Protein AF-A0A433PJP7-F1 (afdb_monomer)

pLDDT: mean 72.7, std 16.21, range [33.34, 94.25]

Sequence (172 aa):
MCCAKCTDLTVGHQTHHTNVHRMTAFRGCRSHGTKDFVFEICTSRQVHSDKWAQGDEKPLPFNKFMEKHYPDWTIPIIKDAQIAIKNEIRWVKVRQRLCDYYGLEDNTPQDWLTLVYGHCPICMNTFGTEQCGKDVKTPCGHSICYPCLAQLRGRPEVERKCPQCREKLPPA

Radius of gyration: 17.67 Å; Cα contacts (8 Å, |Δi|>4): 207; chains: 1; bounding box: 40×36×46 Å

Mean predicted aligned error: 10.46 Å

Solvent-accessible surface area (backbone atoms only — not comparable to full-atom values): 10511 Å² total; per-residue (Å²): 125,48,77,37,60,53,78,76,88,63,91,65,72,91,69,68,88,63,97,47,58,45,50,33,60,57,73,64,51,36,42,89,86,77,62,44,82,61,78,82,48,84,37,32,58,66,53,56,72,35,70,39,62,68,85,93,47,78,66,28,51,30,68,60,37,35,57,73,78,38,66,87,61,85,77,65,78,49,64,53,73,65,50,49,56,44,43,44,42,53,44,62,77,46,42,67,66,48,24,65,75,70,74,48,83,86,79,71,58,71,69,45,68,54,50,51,78,53,28,21,82,80,83,53,33,48,54,62,37,95,89,26,31,51,66,39,74,43,97,88,68,50,58,32,18,49,63,60,47,54,58,43,37,74,43,62,74,96,65,23,40,39,90,84,82,58,48,80,51,72,75,120

Secondary structure (DSSP, 8-state):
----EE----S-GGG---SSEESSTTTT-B-TTT-PBP---TTSHHHHHSEE-STTSPPEEHHHHHHHH-TT---PPPPHHHHHHHHHHHHHHHHHHHHHHHT------HHHHHHGGGB-TTT-PBTTSTTT--EEE-TTS-EEEHHHHHHHHTS-GGG-B-TTT-PBPPP-

Foldseek 3Di:
DQPFPAPDDDDPVVEDDGLDGNGSVPCQPQPPPPSDDDLDDQQEPVNQQDWDDDPPDDTDRPVVVCCVPPVSYDHHRDPNVLSVLSSLLNCLLCVVVVCVVVVHDRPRDPVSVCSNQQAALHNRDGECDPSAYHWDQFPVRDTHGPVVLLVQLPDDQCSQADSRPRHHGDHD

Structure (mmCIF, N/CA/C/O backbone):
data_AF-A0A433PJP7-F1
#
_entry.id   AF-A0A433PJP7-F1
#
loop_
_atom_site.group_PDB
_atom_site.id
_atom_site.type_symbol
_atom_site.label_atom_id
_atom_site.label_alt_id
_atom_site.label_comp_id
_atom_site.label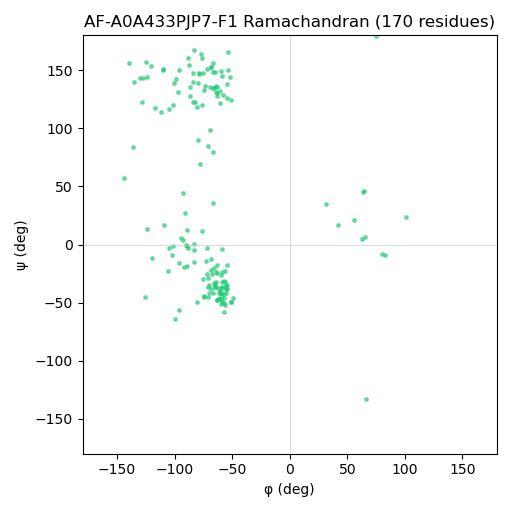_asym_id
_atom_site.label_entity_id
_atom_site.label_seq_id
_atom_site.pdbx_PDB_ins_code
_atom_site.Cartn_x
_atom_site.Cartn_y
_atom_site.Cartn_z
_atom_site.occupancy
_atom_site.B_iso_or_equiv
_atom_site.auth_seq_id
_atom_site.auth_comp_id
_atom_site.auth_asym_id
_atom_site.auth_atom_id
_atom_site.pdbx_PDB_model_num
ATOM 1 N N . MET A 1 1 ? 3.338 -1.240 -16.334 1.00 45.31 1 MET A N 1
ATOM 2 C CA . MET A 1 1 ? 3.072 -0.284 -15.231 1.00 45.31 1 MET A CA 1
ATOM 3 C C . MET A 1 1 ? 2.011 -0.824 -14.288 1.00 45.31 1 MET A C 1
ATOM 5 O O . MET A 1 1 ? 1.300 -1.728 -14.694 1.00 45.31 1 MET A O 1
ATOM 9 N N . CYS A 1 2 ? 1.934 -0.327 -13.046 1.00 40.72 2 CYS A N 1
ATOM 10 C CA . CYS A 1 2 ? 1.450 -1.098 -11.892 1.00 40.72 2 CYS A CA 1
ATOM 11 C C . CYS A 1 2 ? 0.025 -1.666 -11.955 1.00 40.72 2 CYS A C 1
ATOM 13 O O . CYS A 1 2 ? -0.313 -2.345 -11.001 1.00 40.72 2 CYS A O 1
ATOM 15 N N . CYS A 1 3 ? -0.796 -1.404 -12.989 1.00 33.34 3 CYS A N 1
ATOM 16 C CA . CYS A 1 3 ? -2.161 -1.915 -13.226 1.00 33.34 3 CYS A CA 1
ATOM 17 C C . CYS A 1 3 ? -3.068 -1.961 -11.969 1.00 33.34 3 CYS A C 1
ATOM 19 O O . CYS A 1 3 ? -4.047 -2.712 -11.931 1.00 33.34 3 CYS A O 1
ATOM 21 N N . ALA A 1 4 ? -2.697 -1.245 -10.905 1.00 40.97 4 ALA A N 1
ATOM 22 C CA . ALA A 1 4 ? -3.125 -1.511 -9.546 1.00 40.97 4 ALA A CA 1
ATOM 23 C C . ALA A 1 4 ? -4.431 -0.799 -9.302 1.00 40.97 4 ALA A C 1
ATOM 25 O O . ALA A 1 4 ? -4.520 0.405 -9.516 1.00 40.97 4 ALA A O 1
ATOM 26 N N . LYS A 1 5 ? -5.439 -1.523 -8.811 1.00 37.62 5 LYS A N 1
ATOM 27 C CA . LYS A 1 5 ? -6.657 -0.868 -8.325 1.00 37.62 5 LYS A CA 1
ATOM 28 C C . LYS A 1 5 ? -6.296 -0.111 -7.049 1.00 37.62 5 LYS A C 1
ATOM 30 O O . LYS A 1 5 ? -6.159 -0.702 -5.985 1.00 37.62 5 LYS A O 1
ATOM 35 N N . CYS A 1 6 ? -6.060 1.179 -7.155 1.00 45.09 6 CYS A N 1
ATOM 36 C CA . CYS A 1 6 ? -5.815 2.018 -6.001 1.00 45.09 6 CYS A CA 1
ATOM 37 C C . CYS A 1 6 ? -7.093 2.122 -5.131 1.00 45.09 6 CYS A C 1
ATOM 39 O O . CYS A 1 6 ? -8.209 2.020 -5.641 1.00 45.09 6 CYS A O 1
ATOM 41 N N . THR A 1 7 ? -6.943 2.258 -3.808 1.00 40.25 7 THR A N 1
ATOM 42 C CA . THR A 1 7 ? -8.066 2.489 -2.873 1.00 40.25 7 THR A CA 1
ATOM 43 C C . THR A 1 7 ? -8.320 3.968 -2.550 1.00 40.25 7 THR A C 1
ATOM 45 O O . THR A 1 7 ? -9.125 4.262 -1.669 1.00 40.25 7 THR A O 1
ATOM 48 N N . ASP A 1 8 ? -7.604 4.883 -3.201 1.00 40.09 8 ASP A N 1
ATOM 49 C CA . ASP A 1 8 ? -7.797 6.331 -3.119 1.00 40.09 8 ASP A CA 1
ATOM 50 C C . ASP A 1 8 ? -9.049 6.718 -3.913 1.00 40.09 8 ASP A C 1
ATOM 52 O O . ASP A 1 8 ? -9.282 6.229 -5.020 1.00 40.09 8 ASP A O 1
ATOM 56 N N . LEU A 1 9 ? -9.887 7.545 -3.301 1.00 45.81 9 LEU A N 1
ATOM 57 C CA . LEU A 1 9 ? -11.244 7.851 -3.756 1.00 45.81 9 LEU A CA 1
ATOM 58 C C . LEU A 1 9 ? -11.367 9.285 -4.295 1.00 45.81 9 L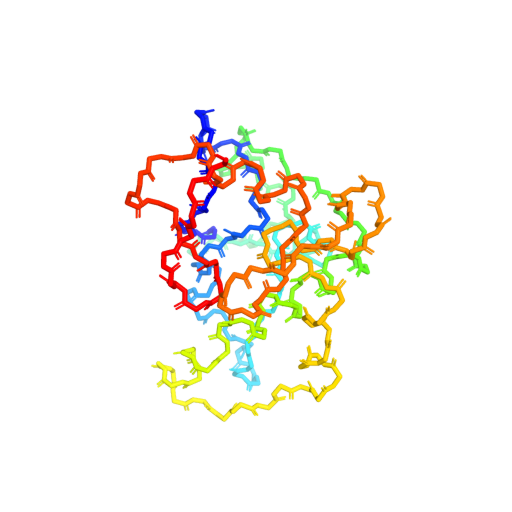EU A C 1
ATOM 60 O O . LEU A 1 9 ? -12.472 9.811 -4.400 1.00 45.81 9 LEU A O 1
ATOM 64 N N . THR A 1 10 ? -10.248 9.934 -4.615 1.00 39.75 10 THR A N 1
ATOM 65 C CA . THR A 1 10 ? -10.219 11.296 -5.166 1.00 39.75 10 THR A CA 1
ATOM 66 C C . THR A 1 10 ? -10.426 11.332 -6.691 1.00 39.75 10 THR A C 1
ATOM 68 O O . THR A 1 10 ? -10.047 10.415 -7.426 1.00 39.75 10 THR A O 1
ATOM 71 N N . VAL A 1 11 ? -11.066 12.406 -7.180 1.00 37.06 11 VAL A N 1
ATOM 72 C CA . VAL A 1 11 ? -11.246 12.708 -8.616 1.00 37.06 11 VAL A CA 1
ATOM 73 C C . VAL A 1 11 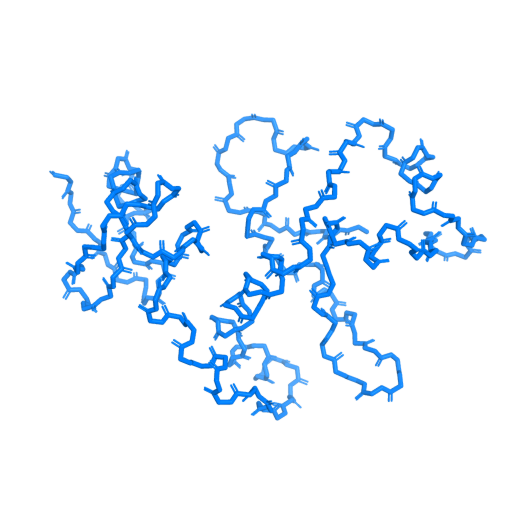? -9.883 13.078 -9.219 1.00 37.06 11 VAL A C 1
ATOM 75 O O . VAL A 1 11 ? -9.142 13.840 -8.611 1.00 37.06 11 VAL A O 1
ATOM 78 N N . GLY A 1 12 ? -9.542 12.548 -10.403 1.00 42.41 12 GLY A N 1
ATOM 79 C CA . GLY A 1 12 ? -8.192 12.678 -10.990 1.00 42.41 12 GLY A CA 1
ATOM 80 C C . GLY A 1 12 ? -7.314 11.429 -10.829 1.00 42.41 12 GLY A C 1
ATOM 81 O O . GLY A 1 12 ? -6.095 11.494 -10.885 1.00 42.41 12 GLY A O 1
ATOM 82 N N . HIS A 1 13 ? -7.927 10.258 -10.660 1.00 44.06 13 HIS A N 1
ATOM 83 C CA . HIS A 1 13 ? -7.267 8.987 -10.339 1.00 44.06 13 HIS A CA 1
ATOM 84 C C . HIS A 1 13 ? -6.130 8.550 -11.296 1.00 44.06 13 HIS A C 1
ATOM 86 O O . HIS A 1 13 ? -5.309 7.715 -10.921 1.00 44.06 13 HIS A O 1
ATOM 92 N N . GLN A 1 14 ? -6.062 9.130 -12.499 1.00 42.66 14 GLN A N 1
ATOM 93 C CA . GLN A 1 14 ? -5.030 8.899 -13.516 1.00 42.66 14 GLN A CA 1
ATOM 94 C C . GLN A 1 14 ? -3.664 9.531 -13.162 1.00 42.66 14 GLN A C 1
ATOM 96 O O . GLN A 1 14 ? -2.677 9.215 -13.820 1.00 42.66 14 GLN A O 1
ATOM 101 N N . THR A 1 15 ? -3.605 10.441 -12.176 1.00 44.97 15 THR A N 1
ATOM 102 C CA . THR A 1 15 ? -2.446 11.324 -11.925 1.00 44.97 15 THR A CA 1
ATOM 103 C C . THR A 1 15 ? -1.865 11.239 -10.504 1.00 44.97 15 THR A C 1
ATOM 105 O O . THR A 1 15 ? -1.060 12.091 -10.133 1.00 44.97 15 THR A O 1
ATOM 108 N N . HIS A 1 16 ? -2.229 10.238 -9.685 1.00 41.16 16 HIS A N 1
ATOM 109 C CA . HIS A 1 16 ? -1.831 10.205 -8.266 1.00 41.16 16 HIS A CA 1
ATOM 110 C C . HIS A 1 16 ? -1.007 8.977 -7.835 1.00 41.16 16 HIS A C 1
ATOM 112 O O . HIS A 1 16 ? -1.116 7.873 -8.375 1.00 41.16 16 HIS A O 1
ATOM 118 N N . HIS A 1 17 ? -0.208 9.199 -6.786 1.00 45.28 17 HIS A N 1
ATOM 119 C CA . HIS A 1 17 ? 0.537 8.191 -6.028 1.00 45.28 17 HIS A CA 1
ATOM 120 C C . HIS A 1 17 ? -0.362 7.547 -4.999 1.00 45.28 17 HIS A C 1
ATOM 122 O O . HIS A 1 17 ? -0.878 8.238 -4.124 1.00 45.28 17 HIS A O 1
ATOM 128 N N . THR A 1 18 ? -0.511 6.227 -5.041 1.00 42.59 18 THR A N 1
ATOM 129 C CA . THR A 1 18 ? -1.297 5.546 -4.020 1.00 42.59 18 THR A CA 1
ATOM 130 C C . THR A 1 18 ? -0.430 4.974 -2.915 1.00 42.59 18 THR A C 1
ATOM 132 O O . THR A 1 18 ? 0.525 4.229 -3.131 1.00 42.59 18 THR A O 1
ATOM 135 N N . ASN A 1 19 ? -0.834 5.262 -1.680 1.00 40.81 19 ASN A N 1
ATOM 136 C CA . ASN A 1 19 ? -0.300 4.582 -0.511 1.00 40.81 19 ASN A CA 1
ATOM 137 C C . ASN A 1 19 ? -0.687 3.092 -0.504 1.00 40.81 19 ASN A C 1
ATOM 139 O O . ASN A 1 19 ? -0.029 2.298 0.160 1.00 40.81 19 ASN A O 1
ATOM 143 N N . VAL A 1 20 ? -1.720 2.678 -1.238 1.00 39.94 20 VAL A N 1
ATOM 144 C CA . VAL A 1 20 ? -2.165 1.285 -1.329 1.00 39.94 20 VAL A CA 1
ATOM 145 C C . VAL A 1 20 ? -2.464 0.970 -2.790 1.00 39.94 20 VAL A C 1
ATOM 147 O O . VAL A 1 20 ? -3.603 1.009 -3.258 1.00 39.94 20 VAL A O 1
ATOM 150 N N . HIS A 1 21 ? -1.421 0.613 -3.535 1.00 45.25 21 HIS A N 1
ATOM 151 C CA . HIS A 1 21 ? -1.615 -0.101 -4.787 1.00 45.25 21 HIS A CA 1
ATOM 152 C C . HIS A 1 21 ? -2.325 -1.421 -4.432 1.00 45.25 21 HIS A C 1
ATOM 154 O O . HIS A 1 21 ? -1.747 -2.216 -3.686 1.00 45.25 21 HIS A O 1
ATOM 160 N N . ARG A 1 22 ? -3.524 -1.739 -4.971 1.00 38.25 22 ARG A N 1
ATOM 161 C CA . ARG A 1 22 ? -3.863 -3.167 -5.158 1.00 38.25 22 ARG A CA 1
ATOM 162 C C . ARG A 1 22 ? -2.904 -3.680 -6.200 1.00 38.25 22 ARG A C 1
ATOM 164 O O . ARG A 1 22 ? -3.250 -3.708 -7.365 1.00 38.25 22 ARG A O 1
ATOM 171 N N . MET A 1 23 ? -1.692 -3.962 -5.772 1.00 46.00 23 MET A N 1
ATOM 172 C CA . MET A 1 23 ? -0.866 -5.078 -6.156 1.00 46.00 23 MET A CA 1
ATOM 173 C C . MET A 1 23 ? -0.998 -5.643 -7.573 1.00 46.00 23 MET A C 1
ATOM 175 O O . MET A 1 23 ? -0.788 -6.824 -7.769 1.00 46.00 23 MET A O 1
ATOM 179 N N . THR A 1 24 ? -1.259 -4.854 -8.601 1.00 35.44 24 THR A N 1
ATOM 180 C CA . THR A 1 24 ? -1.003 -5.294 -9.971 1.00 35.44 24 THR A CA 1
ATOM 181 C C . THR A 1 24 ? 0.433 -4.926 -10.367 1.00 35.44 24 THR A C 1
ATOM 183 O O . THR A 1 24 ? 0.901 -5.339 -11.418 1.00 35.44 24 THR A O 1
ATOM 186 N N . ALA A 1 25 ? 1.185 -4.275 -9.457 1.00 40.62 25 ALA A N 1
ATOM 187 C CA . ALA A 1 25 ? 2.624 -4.492 -9.306 1.00 40.62 25 ALA A CA 1
ATOM 188 C C . ALA A 1 25 ? 2.916 -5.981 -9.014 1.00 40.62 25 ALA A C 1
ATOM 190 O O . ALA A 1 25 ? 3.875 -6.540 -9.527 1.00 40.62 25 ALA A O 1
ATOM 191 N N . PHE A 1 26 ? 1.996 -6.673 -8.332 1.00 41.06 26 PHE A N 1
ATOM 192 C CA . PHE A 1 26 ? 1.960 -8.128 -8.194 1.00 41.06 26 PHE A CA 1
ATOM 193 C C . PHE A 1 26 ? 1.083 -8.773 -9.273 1.00 41.06 26 PHE A C 1
ATOM 195 O O . PHE A 1 26 ? 0.412 -9.777 -9.027 1.00 41.06 26 PHE A O 1
ATOM 202 N N . ARG A 1 27 ? 1.212 -8.330 -10.530 1.00 35.09 27 ARG A N 1
ATOM 203 C CA . ARG A 1 27 ? 1.098 -9.276 -11.656 1.00 35.09 27 ARG A CA 1
ATOM 204 C C . ARG A 1 27 ? 2.275 -10.279 -11.654 1.00 35.09 27 ARG A C 1
ATOM 206 O O . ARG A 1 27 ? 2.769 -10.665 -12.702 1.00 35.09 27 ARG A O 1
ATOM 213 N N . GLY A 1 28 ? 2.724 -10.682 -10.462 1.00 42.47 28 GLY A N 1
ATOM 214 C CA . GLY A 1 28 ? 3.745 -11.684 -10.238 1.00 42.47 28 GLY A CA 1
ATOM 215 C C . GLY A 1 28 ? 5.116 -11.309 -10.775 1.00 42.47 28 GLY A C 1
ATOM 216 O O . GLY A 1 28 ? 5.735 -12.176 -11.388 1.00 42.47 28 GLY A O 1
ATOM 217 N N . CYS A 1 29 ? 5.613 -10.080 -10.558 1.00 49.31 29 CYS A N 1
ATOM 218 C CA . CYS A 1 29 ? 7.049 -9.867 -10.738 1.00 49.31 29 CYS A CA 1
ATOM 219 C C . CYS A 1 29 ? 7.761 -10.580 -9.591 1.00 49.31 29 CYS A C 1
ATOM 221 O O . CYS A 1 29 ? 7.974 -10.047 -8.503 1.00 49.31 29 CYS A O 1
ATOM 223 N N . ARG A 1 30 ? 7.979 -11.867 -9.825 1.00 56.72 30 ARG A N 1
ATOM 224 C CA . ARG A 1 30 ? 8.889 -12.682 -9.065 1.00 56.72 30 ARG A CA 1
ATOM 225 C C . ARG A 1 30 ? 10.276 -12.383 -9.595 1.00 56.72 30 ARG A C 1
ATOM 227 O O . ARG A 1 30 ? 10.444 -12.282 -10.814 1.00 56.72 30 ARG A O 1
ATOM 234 N N . SER A 1 31 ? 11.256 -12.276 -8.709 1.00 58.25 31 SER A N 1
ATOM 235 C CA . SER A 1 31 ? 12.648 -12.334 -9.150 1.00 58.25 31 SER A CA 1
ATOM 236 C C . SER A 1 31 ? 12.809 -13.581 -10.022 1.00 58.25 31 SER A C 1
ATOM 238 O O . SER A 1 31 ? 12.443 -14.681 -9.605 1.00 58.25 31 SER A O 1
ATOM 240 N N . HIS A 1 32 ? 13.290 -13.418 -11.257 1.00 57.75 32 HIS A N 1
ATOM 241 C CA . HIS A 1 32 ? 13.372 -14.529 -12.210 1.00 57.75 32 HIS A CA 1
ATOM 242 C C . HIS A 1 32 ? 14.242 -15.674 -11.665 1.00 57.75 32 HIS A C 1
ATOM 244 O O . HIS A 1 32 ? 13.959 -16.841 -11.924 1.00 57.75 32 HIS A O 1
ATOM 250 N N . GLY A 1 33 ? 15.262 -15.331 -10.868 1.00 65.94 33 GLY A N 1
ATOM 251 C CA . GLY A 1 33 ? 16.160 -16.291 -10.234 1.00 65.94 33 GLY A CA 1
ATOM 252 C C . GLY A 1 33 ? 15.584 -16.935 -8.973 1.00 65.94 33 GLY A C 1
ATOM 253 O O . GLY A 1 33 ? 15.622 -18.155 -8.851 1.00 65.94 33 GLY A O 1
ATOM 254 N N . THR A 1 34 ? 15.047 -16.142 -8.040 1.00 66.81 34 THR A N 1
ATOM 255 C CA . THR A 1 34 ? 14.675 -16.654 -6.704 1.00 66.81 34 THR A CA 1
ATOM 256 C C . THR A 1 34 ? 13.204 -17.028 -6.572 1.00 66.81 34 THR A C 1
ATOM 258 O O . THR A 1 34 ? 12.828 -17.750 -5.658 1.00 66.81 34 THR A O 1
ATOM 261 N N . LYS A 1 35 ? 12.361 -16.580 -7.506 1.00 66.69 35 LYS A N 1
ATOM 262 C CA . LYS A 1 35 ? 10.895 -16.666 -7.451 1.00 66.69 35 LYS A CA 1
ATOM 263 C C . LYS A 1 35 ? 10.248 -15.888 -6.293 1.00 66.69 35 LYS A C 1
ATOM 265 O O . LYS A 1 35 ? 9.023 -15.931 -6.171 1.00 66.69 35 LYS A O 1
ATOM 270 N N . ASP A 1 36 ? 11.030 -15.137 -5.521 1.00 64.88 36 ASP A N 1
ATOM 271 C CA . ASP A 1 36 ? 10.530 -14.308 -4.426 1.00 64.88 36 ASP A CA 1
ATOM 272 C C . ASP A 1 36 ? 9.709 -13.137 -4.948 1.00 64.88 36 ASP A C 1
ATOM 274 O O . ASP A 1 36 ? 9.935 -12.637 -6.056 1.00 64.88 36 ASP A O 1
ATOM 278 N N . PHE A 1 37 ? 8.781 -12.661 -4.123 1.00 63.94 37 PHE A N 1
ATOM 279 C CA . PHE A 1 37 ? 8.072 -11.425 -4.412 1.00 63.94 37 PHE A CA 1
ATOM 280 C C . PHE A 1 37 ? 9.020 -10.228 -4.412 1.00 63.94 37 PHE A C 1
ATOM 282 O O . PHE A 1 37 ? 9.779 -10.009 -3.472 1.00 63.94 37 PHE A O 1
ATOM 289 N N . VAL A 1 38 ? 8.916 -9.413 -5.459 1.00 64.69 38 VAL A N 1
ATOM 290 C CA . VAL A 1 38 ? 9.592 -8.120 -5.523 1.00 64.69 38 VAL A CA 1
ATOM 291 C C . VAL A 1 38 ? 8.731 -7.074 -4.811 1.00 64.69 38 VAL A C 1
ATOM 293 O O . VAL A 1 38 ? 7.572 -6.856 -5.166 1.00 64.69 38 VAL A O 1
ATOM 296 N N . PHE A 1 39 ? 9.308 -6.417 -3.802 1.00 63.16 39 PHE A N 1
ATOM 297 C CA . PHE A 1 39 ? 8.652 -5.376 -2.994 1.00 63.16 39 PHE A CA 1
ATOM 298 C C . PHE A 1 39 ? 8.889 -3.953 -3.513 1.00 63.16 39 PHE A C 1
ATOM 300 O O . PHE A 1 39 ? 8.488 -2.974 -2.884 1.00 63.16 39 PHE A O 1
ATOM 307 N N . GLU A 1 40 ? 9.568 -3.820 -4.645 1.00 64.75 40 GLU A N 1
ATOM 308 C CA . GLU A 1 40 ? 9.882 -2.535 -5.250 1.00 64.75 40 GLU A CA 1
ATOM 309 C C . GLU A 1 40 ? 8.611 -1.813 -5.715 1.00 64.75 40 GLU A C 1
ATOM 311 O O . GLU A 1 40 ? 7.713 -2.389 -6.331 1.00 64.75 40 GLU A O 1
ATOM 316 N N . ILE A 1 41 ? 8.528 -0.519 -5.408 1.00 65.81 41 ILE A N 1
ATOM 317 C CA . ILE A 1 41 ? 7.407 0.345 -5.784 1.00 65.81 41 ILE A CA 1
ATOM 318 C C . ILE A 1 41 ? 7.934 1.554 -6.541 1.00 65.81 41 ILE A C 1
ATOM 320 O O . ILE A 1 41 ? 9.081 1.948 -6.356 1.00 65.81 41 ILE A O 1
ATOM 324 N N . CYS A 1 42 ? 7.082 2.180 -7.351 1.00 65.62 42 CYS A N 1
ATOM 325 C CA . CYS A 1 42 ? 7.491 3.257 -8.250 1.00 65.62 42 CYS A CA 1
ATOM 326 C C . CYS A 1 42 ? 8.179 4.443 -7.564 1.00 65.62 42 CYS A C 1
ATOM 328 O O . CYS A 1 42 ? 8.923 5.135 -8.233 1.00 65.62 42 CYS A O 1
ATOM 330 N N . THR A 1 43 ? 7.972 4.665 -6.264 1.00 67.88 43 THR A N 1
ATOM 331 C CA . THR A 1 43 ? 8.600 5.762 -5.513 1.00 67.88 43 THR A CA 1
ATOM 332 C C . THR A 1 43 ? 9.963 5.411 -4.903 1.00 67.88 43 THR A C 1
ATOM 334 O O . THR A 1 43 ? 10.541 6.263 -4.224 1.00 67.88 43 THR A O 1
ATOM 337 N N . SER A 1 44 ? 10.453 4.168 -5.035 1.00 70.06 44 SER A N 1
ATOM 338 C CA . SER A 1 44 ? 11.735 3.749 -4.447 1.00 70.06 44 SER A CA 1
ATOM 339 C C . SER A 1 44 ? 12.919 4.226 -5.273 1.00 70.06 44 SER A C 1
ATOM 341 O O . SER A 1 44 ? 12.856 4.298 -6.503 1.00 70.06 44 SER A O 1
ATOM 343 N N . ARG A 1 45 ? 14.040 4.520 -4.603 1.00 75.88 45 ARG A N 1
ATOM 344 C CA . ARG A 1 45 ? 15.265 4.907 -5.307 1.00 75.88 45 ARG A CA 1
ATOM 345 C C . ARG A 1 45 ? 15.737 3.807 -6.252 1.00 75.88 45 ARG A C 1
ATOM 347 O O . ARG A 1 45 ? 16.186 4.125 -7.349 1.00 75.88 45 ARG A O 1
ATOM 354 N N . GLN A 1 46 ? 15.595 2.545 -5.847 1.00 75.25 46 GLN A N 1
ATOM 355 C CA . GLN A 1 46 ? 15.966 1.388 -6.661 1.00 75.25 46 GLN A CA 1
ATOM 356 C C . GLN A 1 46 ? 15.249 1.416 -8.018 1.00 75.25 46 GLN A C 1
ATOM 358 O O . GLN A 1 46 ? 15.908 1.449 -9.052 1.00 75.25 46 GLN A O 1
ATOM 363 N N . VAL A 1 47 ? 13.920 1.574 -8.022 1.00 74.81 47 VAL A N 1
ATOM 364 C CA . VAL A 1 47 ? 13.121 1.649 -9.259 1.00 74.81 47 VAL A CA 1
ATOM 365 C C . VAL A 1 47 ? 13.550 2.808 -10.155 1.00 74.81 47 VAL A C 1
ATOM 367 O O . VAL A 1 47 ? 13.659 2.639 -11.369 1.00 74.81 47 VAL A O 1
ATOM 370 N N . HIS A 1 48 ? 13.833 3.969 -9.562 1.00 77.75 48 HIS A N 1
ATOM 371 C CA . HIS A 1 48 ? 14.321 5.139 -10.295 1.00 77.75 48 HIS A CA 1
ATOM 372 C C . HIS A 1 48 ? 15.744 4.967 -10.852 1.00 77.75 48 HIS A C 1
ATOM 374 O O . HIS A 1 48 ? 16.119 5.679 -11.785 1.00 77.75 48 HIS A O 1
ATOM 380 N N . SER A 1 49 ? 16.530 4.055 -10.280 1.00 83.25 49 SER A N 1
ATOM 381 C CA . SER A 1 49 ? 17.904 3.753 -10.696 1.00 83.25 49 SER A CA 1
ATOM 382 C C . SER A 1 49 ? 17.957 2.661 -11.770 1.00 83.25 49 SER A C 1
ATOM 384 O O . SER A 1 49 ? 18.955 2.549 -12.484 1.00 83.25 49 SER A O 1
ATOM 386 N N . ASP A 1 50 ? 16.881 1.886 -11.908 1.00 81.94 50 ASP A N 1
ATOM 387 C CA . ASP A 1 50 ? 16.785 0.774 -12.843 1.00 81.94 50 ASP A CA 1
ATOM 388 C C . ASP A 1 50 ? 16.411 1.184 -14.273 1.00 81.94 50 ASP A C 1
ATOM 390 O O . ASP A 1 50 ? 16.004 2.314 -14.581 1.00 81.94 50 ASP A O 1
ATOM 394 N N . LYS A 1 51 ? 16.577 0.216 -15.182 1.00 83.06 51 LYS A N 1
ATOM 395 C CA . LYS A 1 51 ? 16.190 0.332 -16.588 1.00 83.06 51 LYS A CA 1
ATOM 396 C C . LYS A 1 51 ? 14.869 -0.382 -16.849 1.00 83.06 51 LYS A C 1
ATOM 398 O O . LYS A 1 51 ? 14.655 -1.498 -16.392 1.00 83.06 51 LYS A O 1
ATOM 403 N N . TRP A 1 52 ? 14.022 0.249 -17.651 1.00 78.62 52 TRP A N 1
ATOM 404 C CA . TRP A 1 52 ? 12.647 -0.163 -17.908 1.00 78.62 52 TRP A CA 1
ATOM 405 C C . TRP A 1 52 ? 12.374 -0.276 -19.405 1.00 78.62 52 TRP A C 1
ATOM 407 O O . TRP A 1 52 ? 12.873 0.523 -20.195 1.00 78.62 52 TRP A O 1
ATOM 417 N N . ALA A 1 53 ? 11.565 -1.260 -19.788 1.00 77.38 53 ALA A N 1
ATOM 418 C CA . ALA A 1 53 ? 11.127 -1.488 -21.161 1.00 77.38 53 ALA A CA 1
ATOM 419 C C . ALA A 1 53 ? 9.645 -1.882 -21.195 1.00 77.38 53 ALA A C 1
ATOM 421 O O . ALA A 1 53 ? 9.105 -2.404 -20.214 1.00 77.38 53 ALA A O 1
ATOM 422 N N . GLN A 1 54 ? 8.992 -1.656 -22.335 1.00 71.31 54 GLN A N 1
ATOM 423 C CA . GLN A 1 54 ? 7.653 -2.162 -22.621 1.00 71.31 54 GLN A CA 1
ATOM 424 C C . GLN A 1 54 ? 7.722 -3.122 -23.815 1.00 71.31 54 GLN A C 1
ATOM 426 O O . GLN A 1 54 ? 8.079 -2.712 -24.912 1.00 71.31 54 GLN A O 1
ATOM 431 N N . GLY A 1 55 ? 7.370 -4.396 -23.610 1.00 73.88 55 GLY A N 1
ATOM 432 C CA . GLY A 1 55 ? 7.499 -5.421 -24.654 1.00 73.88 55 GLY A CA 1
ATOM 433 C C . GLY A 1 55 ? 8.963 -5.683 -25.013 1.00 73.88 55 GLY A C 1
ATOM 434 O O . GLY A 1 55 ? 9.797 -5.797 -24.118 1.00 73.88 55 GLY A O 1
ATOM 435 N N . ASP A 1 56 ? 9.263 -5.726 -26.311 1.00 81.69 56 ASP A N 1
ATOM 436 C CA . ASP A 1 56 ? 10.602 -6.024 -26.845 1.00 81.69 56 ASP A CA 1
ATOM 437 C C . ASP A 1 56 ? 11.485 -4.773 -27.021 1.00 81.69 56 ASP A C 1
ATOM 439 O O . ASP A 1 56 ? 12.518 -4.797 -27.693 1.00 81.69 56 ASP A O 1
ATOM 443 N N . GLU A 1 57 ? 11.074 -3.639 -26.453 1.00 84.75 57 GLU A N 1
ATOM 444 C CA . GLU A 1 57 ? 11.826 -2.395 -26.561 1.00 84.75 57 GLU A CA 1
ATOM 445 C C . GLU A 1 57 ? 13.162 -2.433 -25.806 1.00 84.75 57 GLU A C 1
ATOM 447 O O . GLU A 1 57 ? 13.328 -3.095 -24.780 1.00 84.75 57 GLU A O 1
ATOM 452 N N . LYS A 1 58 ? 14.125 -1.629 -26.276 1.00 90.19 58 LYS A N 1
ATOM 453 C CA . LYS A 1 58 ? 15.390 -1.436 -25.564 1.00 90.19 58 LYS A CA 1
ATOM 454 C C . LYS A 1 58 ? 15.134 -0.776 -24.197 1.00 90.19 58 LYS A C 1
ATOM 456 O O . LYS A 1 58 ? 14.511 0.286 -24.165 1.00 90.19 58 LYS A O 1
ATOM 461 N N . PRO A 1 59 ? 15.686 -1.316 -23.094 1.00 87.44 59 PRO A N 1
ATOM 462 C CA . PRO A 1 59 ? 15.528 -0.714 -21.776 1.00 87.44 59 PRO A CA 1
ATOM 463 C C . PRO A 1 59 ? 16.089 0.711 -21.691 1.00 87.44 59 PRO A C 1
ATOM 465 O O . PRO A 1 59 ? 17.235 0.970 -22.077 1.00 87.44 59 PRO A O 1
ATOM 468 N N . LEU A 1 60 ? 15.292 1.622 -21.135 1.00 83.06 60 LEU A N 1
ATOM 469 C CA . LEU A 1 60 ? 15.613 3.028 -20.898 1.00 83.06 60 LEU A CA 1
ATOM 470 C C . LEU A 1 60 ? 15.781 3.301 -19.397 1.00 83.06 60 LEU A C 1
ATOM 472 O O . LEU A 1 60 ? 15.119 2.648 -18.593 1.00 83.06 60 LEU A O 1
ATOM 476 N N . PRO A 1 61 ? 16.604 4.286 -18.993 1.00 89.12 61 PRO A N 1
ATOM 477 C CA . PRO A 1 61 ? 16.559 4.815 -17.630 1.00 89.12 61 PRO A CA 1
ATOM 478 C C . PRO A 1 61 ? 15.131 5.227 -17.244 1.00 89.12 61 PRO A C 1
ATOM 480 O O . PRO A 1 61 ? 14.401 5.742 -18.095 1.00 89.12 61 PRO A O 1
ATOM 483 N N . PHE A 1 62 ? 14.740 5.027 -15.982 1.00 81.88 62 PHE A N 1
ATOM 484 C CA . PHE A 1 62 ? 13.362 5.238 -15.519 1.00 81.88 62 PHE A CA 1
ATOM 485 C C . PHE A 1 62 ? 12.759 6.587 -15.939 1.00 81.88 62 PHE A C 1
ATOM 487 O O . PHE A 1 62 ? 11.658 6.622 -16.476 1.00 81.88 62 PHE A O 1
ATOM 494 N N . ASN A 1 63 ? 13.483 7.699 -15.784 1.00 82.75 63 ASN A N 1
ATOM 495 C CA . ASN A 1 63 ? 12.993 9.019 -16.200 1.00 82.75 63 ASN A CA 1
ATOM 496 C C . ASN A 1 63 ? 12.709 9.098 -17.710 1.00 82.75 63 ASN A C 1
ATOM 498 O O . ASN A 1 63 ? 11.677 9.625 -18.107 1.00 82.75 63 ASN A O 1
ATOM 502 N N . LYS A 1 64 ? 13.580 8.528 -18.551 1.00 88.62 64 LYS A N 1
ATOM 503 C CA . LYS A 1 64 ? 13.391 8.481 -20.009 1.00 88.62 64 LYS A CA 1
ATOM 504 C C . LYS A 1 64 ? 12.263 7.547 -20.418 1.00 88.62 64 LYS A C 1
ATOM 506 O O . LYS A 1 64 ? 11.539 7.845 -21.363 1.00 88.62 64 LYS A O 1
ATOM 511 N N . PHE A 1 65 ? 12.089 6.450 -19.692 1.00 84.81 65 PHE A N 1
ATOM 512 C CA . PHE A 1 65 ? 10.935 5.577 -19.853 1.00 84.81 65 PHE A CA 1
ATOM 513 C C . PHE A 1 65 ? 9.627 6.318 -19.523 1.00 84.81 65 PHE A C 1
ATOM 515 O O . PHE A 1 65 ? 8.686 6.278 -20.316 1.00 84.81 65 PHE A O 1
ATOM 522 N N . MET A 1 66 ? 9.585 7.047 -18.402 1.00 81.62 66 MET A N 1
ATOM 523 C CA . MET A 1 66 ? 8.423 7.845 -17.999 1.00 81.62 66 MET A CA 1
ATOM 524 C C . MET A 1 66 ? 8.126 8.965 -19.002 1.00 81.62 66 MET A C 1
ATOM 526 O O . MET A 1 66 ? 6.997 9.055 -19.463 1.00 81.62 66 MET A O 1
ATOM 530 N N . GLU A 1 67 ? 9.128 9.743 -19.425 1.00 84.44 67 GLU A N 1
ATOM 531 C CA . GLU A 1 67 ? 8.971 10.788 -20.455 1.00 84.44 67 GLU A CA 1
ATOM 532 C C . GLU A 1 67 ? 8.373 10.233 -21.760 1.00 84.44 67 GLU A C 1
ATOM 534 O O . GLU A 1 67 ? 7.516 10.868 -22.369 1.00 84.44 67 GLU A O 1
ATOM 539 N N . LYS A 1 68 ? 8.812 9.044 -22.196 1.00 84.31 68 LYS A N 1
ATOM 540 C CA . LYS A 1 68 ? 8.382 8.446 -23.467 1.00 84.31 68 LYS A CA 1
ATOM 541 C C . LYS A 1 68 ? 6.961 7.883 -23.410 1.00 84.31 68 LYS A C 1
ATOM 543 O O . LYS A 1 68 ? 6.210 8.046 -24.367 1.00 84.31 68 LYS A O 1
ATOM 548 N N . HIS A 1 69 ? 6.613 7.170 -22.340 1.00 76.00 69 HIS A N 1
ATOM 549 C CA . HIS A 1 69 ? 5.372 6.387 -22.291 1.00 76.00 69 HIS A CA 1
ATOM 550 C C . HIS A 1 69 ? 4.281 7.023 -21.425 1.00 76.00 69 HIS A C 1
ATOM 552 O O . HIS A 1 69 ? 3.104 6.722 -21.618 1.00 76.00 69 HIS A O 1
ATOM 558 N N . TYR A 1 70 ? 4.657 7.887 -20.480 1.00 74.50 70 TYR A N 1
ATOM 559 C CA . TYR A 1 70 ? 3.772 8.475 -19.472 1.00 74.50 70 TYR A CA 1
ATOM 560 C C . TYR A 1 70 ? 4.171 9.932 -19.165 1.00 74.50 70 TYR A C 1
ATOM 562 O O . TYR A 1 70 ? 4.456 10.257 -18.011 1.00 74.50 70 TYR A O 1
ATOM 570 N N . PRO A 1 71 ? 4.212 10.818 -20.178 1.00 75.88 71 PRO A N 1
ATOM 571 C CA . PRO A 1 71 ? 4.738 12.179 -20.034 1.00 75.88 71 PRO A CA 1
ATOM 572 C C . PRO A 1 71 ? 3.986 13.024 -18.995 1.00 75.88 71 PRO A C 1
ATOM 574 O O . PRO A 1 71 ? 4.575 13.911 -18.386 1.00 75.88 71 PRO A O 1
ATOM 577 N N . ASP A 1 72 ? 2.713 12.712 -18.742 1.00 72.00 72 ASP A N 1
ATOM 578 C CA . ASP A 1 72 ? 1.876 13.421 -17.767 1.00 72.00 72 ASP A CA 1
ATOM 579 C C . ASP A 1 72 ? 2.067 12.928 -16.318 1.00 72.00 72 ASP A C 1
ATOM 581 O O . ASP A 1 72 ? 1.381 13.385 -15.401 1.00 72.00 72 ASP A O 1
ATOM 585 N N . TRP A 1 73 ? 2.948 11.948 -16.088 1.00 66.62 73 TRP A N 1
ATOM 586 C CA . TRP A 1 73 ? 3.142 11.329 -14.779 1.00 66.62 73 TRP A CA 1
ATOM 587 C C . TRP A 1 73 ? 4.388 11.868 -14.081 1.00 66.62 73 TRP A C 1
ATOM 589 O O . TRP A 1 73 ? 5.517 11.650 -14.516 1.00 66.62 73 TRP A O 1
ATOM 599 N N . THR A 1 74 ? 4.187 12.461 -12.905 1.00 70.69 74 THR A N 1
ATOM 600 C CA . THR A 1 74 ? 5.277 12.875 -12.013 1.00 70.69 74 THR A CA 1
ATOM 601 C C . THR A 1 74 ? 5.378 11.904 -10.850 1.00 70.69 74 THR A C 1
ATOM 603 O O . THR A 1 74 ? 4.445 11.826 -10.055 1.00 70.69 74 THR A O 1
ATOM 606 N N . ILE A 1 75 ? 6.497 11.183 -10.715 1.00 68.56 75 ILE A N 1
ATOM 607 C CA . ILE A 1 75 ? 6.723 10.215 -9.628 1.00 68.56 75 ILE A CA 1
ATOM 608 C C . ILE A 1 75 ? 7.825 10.718 -8.685 1.00 68.56 75 ILE A C 1
ATOM 610 O O . ILE A 1 75 ? 8.966 10.849 -9.125 1.00 68.56 75 ILE A O 1
ATOM 614 N N . PRO A 1 76 ? 7.524 11.035 -7.408 1.00 69.56 76 PRO A N 1
ATOM 615 C CA . PRO A 1 76 ? 8.532 11.495 -6.468 1.00 69.56 76 PRO A CA 1
ATOM 616 C C . PRO A 1 76 ? 9.351 10.322 -5.924 1.00 69.56 76 PRO A C 1
ATOM 618 O O . PRO A 1 76 ? 8.825 9.239 -5.661 1.00 69.56 76 PRO A O 1
ATOM 621 N N . ILE A 1 77 ? 10.630 10.585 -5.655 1.00 71.88 77 ILE A N 1
ATOM 622 C CA . ILE A 1 77 ? 11.477 9.685 -4.868 1.00 71.88 77 ILE A CA 1
ATOM 623 C C . ILE A 1 77 ? 11.165 9.928 -3.391 1.00 71.88 77 ILE A C 1
ATOM 625 O O . ILE A 1 77 ? 11.383 11.028 -2.876 1.00 71.88 77 ILE A O 1
ATOM 629 N N . ILE A 1 78 ? 10.674 8.905 -2.697 1.00 68.69 78 ILE A N 1
ATOM 630 C CA . ILE A 1 78 ? 10.489 8.939 -1.240 1.00 68.69 78 ILE A CA 1
ATOM 631 C C . ILE A 1 78 ? 11.718 8.285 -0.588 1.00 68.69 78 ILE A C 1
ATOM 633 O O . ILE A 1 78 ? 12.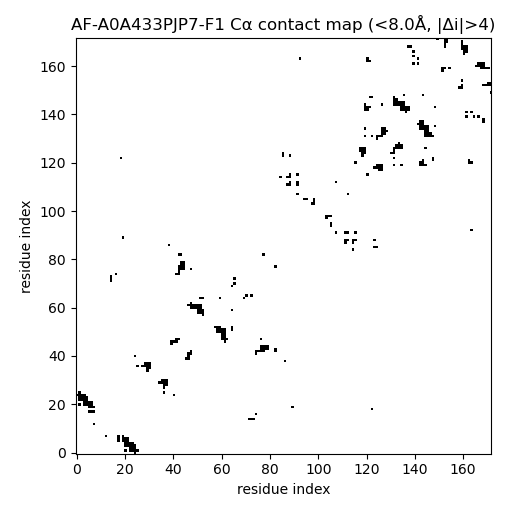366 7.427 -1.181 1.00 68.69 78 ILE A O 1
ATOM 637 N N . LYS A 1 79 ? 12.091 8.707 0.628 1.00 68.06 79 LYS A N 1
ATOM 638 C CA . LYS A 1 79 ? 13.231 8.109 1.345 1.00 68.06 79 LYS A CA 1
ATOM 639 C C . LYS A 1 79 ? 13.012 6.604 1.540 1.00 68.06 79 LYS A C 1
ATOM 641 O O . LYS A 1 79 ? 11.993 6.200 2.104 1.00 68.06 79 LYS A O 1
ATOM 646 N N . ASP A 1 80 ? 14.010 5.810 1.157 1.00 65.38 80 ASP A N 1
ATOM 647 C CA . ASP A 1 80 ? 13.918 4.347 1.091 1.00 65.38 80 ASP A CA 1
ATOM 648 C C . ASP A 1 80 ? 13.500 3.700 2.422 1.00 65.38 80 ASP A C 1
ATOM 650 O O . ASP A 1 80 ? 12.681 2.789 2.422 1.00 65.38 80 ASP A O 1
ATOM 654 N N . ALA A 1 81 ? 13.945 4.231 3.568 1.00 64.44 81 ALA A N 1
ATOM 655 C CA . ALA A 1 81 ? 13.570 3.704 4.886 1.00 64.44 81 ALA A CA 1
ATOM 656 C C . ALA A 1 81 ? 12.056 3.790 5.180 1.00 64.44 81 ALA A C 1
ATOM 658 O O . ALA A 1 81 ? 11.481 2.879 5.770 1.00 64.44 81 ALA A O 1
ATOM 659 N N . GLN A 1 82 ? 11.381 4.861 4.743 1.00 64.56 82 GLN A N 1
ATOM 660 C CA . GLN A 1 82 ? 9.926 4.986 4.911 1.00 64.56 82 GLN A CA 1
ATOM 661 C C . GLN A 1 82 ? 9.159 4.105 3.921 1.00 64.56 82 GLN A C 1
ATOM 663 O O . GLN A 1 82 ? 8.047 3.666 4.213 1.00 64.56 82 GLN A O 1
ATOM 668 N N . ILE A 1 83 ? 9.740 3.860 2.746 1.00 65.69 83 ILE A N 1
ATOM 669 C CA . ILE A 1 83 ? 9.172 2.970 1.734 1.00 65.69 83 ILE A CA 1
ATOM 670 C C . ILE A 1 83 ? 9.259 1.516 2.194 1.00 65.69 83 ILE A C 1
ATOM 672 O O . ILE A 1 83 ? 8.259 0.807 2.095 1.00 65.69 83 ILE A O 1
ATOM 676 N N . ALA A 1 84 ? 10.414 1.103 2.722 1.00 71.25 84 ALA A N 1
ATOM 677 C CA . ALA A 1 84 ? 10.674 -0.254 3.185 1.00 71.25 84 ALA A CA 1
ATOM 678 C C . ALA A 1 84 ? 9.649 -0.676 4.245 1.00 71.25 84 ALA A C 1
ATOM 680 O O . ALA A 1 84 ? 8.844 -1.562 3.980 1.00 71.25 84 ALA A O 1
ATOM 681 N N . ILE A 1 85 ? 9.543 0.069 5.350 1.00 76.00 85 ILE A N 1
ATOM 682 C CA . ILE A 1 85 ? 8.594 -0.241 6.435 1.00 76.00 85 ILE A CA 1
ATOM 683 C C . ILE A 1 85 ? 7.147 -0.295 5.921 1.00 76.00 85 ILE A C 1
ATOM 685 O O . ILE A 1 85 ? 6.373 -1.192 6.259 1.00 76.00 85 ILE A O 1
ATOM 689 N N . LYS A 1 86 ? 6.750 0.649 5.056 1.00 75.12 86 LYS A N 1
ATOM 690 C CA . LYS A 1 86 ? 5.399 0.645 4.475 1.00 75.12 86 LYS A CA 1
ATOM 691 C C . LYS A 1 86 ? 5.164 -0.571 3.579 1.00 75.12 86 LYS A C 1
ATOM 693 O O . LYS A 1 86 ? 4.048 -1.084 3.553 1.00 75.12 86 LYS A O 1
ATOM 698 N N . ASN A 1 87 ? 6.176 -1.041 2.856 1.00 73.31 87 ASN A N 1
ATOM 699 C CA . ASN A 1 87 ? 6.092 -2.243 2.027 1.00 73.31 87 ASN A CA 1
ATOM 700 C C . ASN A 1 87 ? 5.988 -3.516 2.859 1.00 73.31 87 ASN A C 1
ATOM 702 O O . ASN 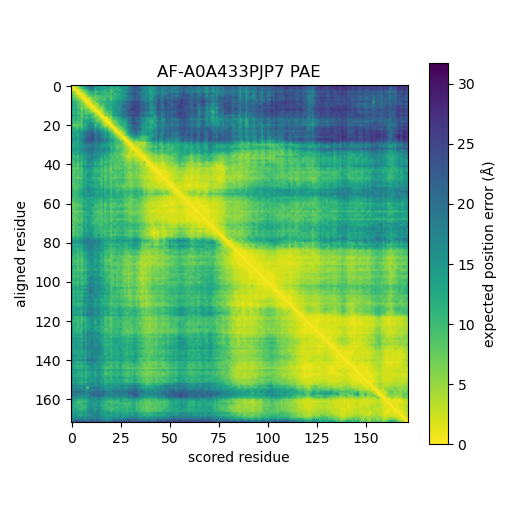A 1 87 ? 5.147 -4.358 2.550 1.00 73.31 87 ASN A O 1
ATOM 706 N N . GLU A 1 88 ? 6.752 -3.610 3.940 1.00 79.62 88 GLU A N 1
ATOM 707 C CA . GLU A 1 88 ? 6.683 -4.717 4.895 1.00 79.62 88 GLU A CA 1
ATOM 708 C C . GLU A 1 88 ? 5.269 -4.810 5.484 1.00 79.62 88 GLU A C 1
ATOM 710 O O . GLU A 1 88 ? 4.610 -5.845 5.389 1.00 79.62 88 GLU A O 1
ATOM 715 N N . ILE A 1 89 ? 4.713 -3.687 5.955 1.00 78.25 89 ILE A N 1
ATOM 716 C CA . ILE A 1 89 ? 3.332 -3.614 6.462 1.00 78.25 89 ILE A CA 1
ATOM 717 C C . ILE A 1 89 ? 2.307 -4.018 5.390 1.00 78.25 89 ILE A C 1
ATOM 719 O O . ILE A 1 89 ? 1.322 -4.700 5.693 1.00 78.25 89 ILE A O 1
ATOM 723 N N . ARG A 1 90 ? 2.490 -3.584 4.135 1.00 75.75 90 ARG A N 1
ATOM 724 C CA . ARG A 1 90 ? 1.595 -3.951 3.021 1.00 75.75 90 ARG A CA 1
ATOM 725 C C . ARG A 1 90 ? 1.633 -5.450 2.765 1.00 75.75 90 ARG A C 1
ATOM 727 O O . ARG A 1 90 ? 0.565 -6.051 2.665 1.00 75.75 90 ARG A O 1
ATOM 734 N N . TRP A 1 91 ? 2.829 -6.027 2.681 1.00 77.81 91 TRP A N 1
ATOM 735 C CA . TRP A 1 91 ? 3.033 -7.457 2.495 1.00 77.81 91 TRP A CA 1
ATOM 736 C C . TRP A 1 91 ? 2.361 -8.253 3.610 1.00 77.81 91 TRP A C 1
ATOM 738 O O . TRP A 1 91 ? 1.520 -9.103 3.330 1.00 77.81 91 TRP A O 1
ATOM 748 N N . VAL A 1 92 ? 2.612 -7.900 4.872 1.00 80.88 92 VAL A N 1
ATOM 749 C CA . VAL A 1 92 ? 2.041 -8.601 6.030 1.00 80.88 92 VAL A CA 1
ATOM 750 C C . VAL A 1 92 ? 0.514 -8.663 5.951 1.00 80.88 92 VAL A C 1
ATOM 752 O O . VAL A 1 92 ? -0.067 -9.706 6.237 1.00 80.88 92 VAL A O 1
ATOM 755 N N . LYS A 1 93 ? -0.161 -7.608 5.484 1.00 76.88 93 LYS A N 1
ATOM 756 C CA . LYS A 1 93 ? -1.632 -7.595 5.355 1.00 76.88 93 LYS A CA 1
ATOM 757 C C . LYS A 1 93 ? -2.195 -8.541 4.294 1.00 76.88 93 LYS A C 1
ATOM 759 O O . LYS A 1 93 ? -3.367 -8.898 4.371 1.00 76.88 93 LYS A O 1
ATOM 764 N N . VAL A 1 94 ? -1.416 -8.885 3.274 1.00 74.88 94 VAL A N 1
ATOM 765 C CA . VAL A 1 94 ? -1.901 -9.613 2.086 1.00 74.88 94 VAL A CA 1
ATOM 766 C C . VAL A 1 94 ? -1.222 -10.963 1.880 1.00 74.88 94 VAL A C 1
ATOM 768 O O . VAL A 1 94 ? -1.725 -11.752 1.079 1.00 74.88 94 VAL A O 1
ATOM 771 N N . ARG A 1 95 ? -0.129 -11.238 2.606 1.00 80.12 95 ARG A N 1
ATOM 772 C CA . ARG A 1 95 ? 0.747 -12.399 2.419 1.00 80.12 95 ARG A CA 1
ATOM 773 C C . ARG A 1 95 ? -0.012 -13.716 2.374 1.00 80.12 95 ARG A C 1
ATOM 775 O O . ARG A 1 95 ? 0.132 -14.415 1.390 1.00 80.12 95 ARG A O 1
ATOM 782 N N . GLN A 1 96 ? -0.909 -13.995 3.329 1.00 80.19 96 GLN A N 1
ATOM 783 C CA . GLN A 1 96 ? -1.583 -15.296 3.405 1.00 80.19 96 GLN A CA 1
ATOM 784 C C . GLN A 1 96 ? -2.364 -15.570 2.122 1.00 80.19 96 GLN A C 1
ATOM 786 O O . GLN A 1 96 ? -2.139 -16.558 1.438 1.00 80.19 96 GLN A O 1
ATOM 791 N N . ARG A 1 97 ? -3.201 -14.606 1.722 1.00 74.00 97 ARG A N 1
ATOM 792 C CA . ARG A 1 97 ? -3.987 -14.701 0.492 1.00 74.00 97 ARG A CA 1
ATOM 793 C C . ARG A 1 97 ? -3.103 -14.860 -0.748 1.00 74.00 97 ARG A C 1
ATOM 795 O O . ARG A 1 97 ? -3.518 -15.516 -1.698 1.00 74.00 97 ARG A O 1
ATOM 802 N N . LEU A 1 98 ? -1.947 -14.200 -0.787 1.00 73.19 98 LEU A N 1
ATOM 803 C CA . LEU A 1 98 ? -1.029 -14.299 -1.919 1.00 73.19 98 LEU A CA 1
ATOM 804 C C . LEU A 1 98 ? -0.277 -15.628 -1.945 1.00 73.19 98 LEU A C 1
ATOM 806 O O . LEU A 1 98 ? -0.190 -16.229 -3.013 1.00 73.19 98 LEU A O 1
ATOM 810 N N . CYS A 1 99 ? 0.238 -16.079 -0.805 1.00 77.50 99 CYS A N 1
ATOM 811 C CA . CYS A 1 99 ? 0.892 -17.370 -0.655 1.00 77.50 99 CYS A CA 1
ATOM 812 C C . CYS A 1 99 ? -0.057 -18.494 -1.073 1.00 77.50 99 CYS A C 1
ATOM 814 O O . CYS A 1 99 ? 0.310 -19.299 -1.924 1.00 77.50 99 CYS A O 1
ATOM 816 N N . ASP A 1 100 ? -1.311 -18.456 -0.615 1.00 77.50 100 ASP A N 1
ATOM 817 C CA . ASP A 1 100 ? -2.342 -19.418 -1.013 1.00 77.50 100 ASP A CA 1
ATOM 818 C C . ASP A 1 100 ? -2.624 -19.356 -2.525 1.00 77.50 100 ASP A C 1
ATOM 820 O O . ASP A 1 100 ? -2.669 -20.380 -3.202 1.00 77.50 100 ASP A O 1
ATOM 824 N N . TYR A 1 101 ? -2.790 -18.148 -3.082 1.00 76.00 101 TYR A N 1
ATOM 825 C CA . TYR A 1 101 ? -3.122 -17.964 -4.500 1.00 76.00 101 TYR A CA 1
ATOM 826 C C . TYR A 1 101 ? -2.008 -18.438 -5.445 1.00 76.00 101 TYR A C 1
ATOM 828 O O . TYR A 1 101 ? -2.296 -18.943 -6.529 1.00 76.00 101 TYR A O 1
ATOM 836 N N . TYR A 1 102 ? -0.744 -18.249 -5.061 1.00 73.81 102 TYR A N 1
ATOM 837 C CA . TYR A 1 102 ? 0.416 -18.589 -5.888 1.00 73.81 102 TYR A CA 1
ATOM 838 C C . TYR A 1 102 ? 1.103 -19.907 -5.492 1.00 73.81 102 TYR A C 1
ATOM 840 O O . TYR A 1 102 ? 2.063 -20.289 -6.162 1.00 73.81 102 TYR A O 1
ATOM 848 N N . GLY A 1 103 ? 0.627 -20.596 -4.449 1.00 77.25 103 GLY A N 1
ATOM 849 C CA . GLY A 1 103 ? 1.219 -21.837 -3.942 1.00 77.25 103 GLY A CA 1
ATOM 850 C C . GLY A 1 103 ? 2.632 -21.643 -3.387 1.00 77.25 103 GLY A C 1
ATOM 851 O O . GLY A 1 103 ? 3.538 -22.388 -3.752 1.00 77.25 103 GLY A O 1
ATOM 852 N N . LEU A 1 104 ? 2.836 -20.607 -2.571 1.00 77.38 104 LEU A N 1
ATOM 853 C CA . LEU A 1 104 ? 4.134 -20.254 -1.985 1.00 77.38 104 LEU A CA 1
ATOM 854 C C . LEU A 1 104 ? 4.147 -20.522 -0.479 1.00 77.38 104 LEU A C 1
ATOM 856 O O . LEU A 1 104 ? 3.125 -20.382 0.190 1.00 77.38 104 LEU A O 1
ATOM 860 N N . GLU A 1 105 ? 5.321 -20.843 0.056 1.00 82.44 105 GLU A N 1
ATOM 861 C CA . GLU A 1 105 ? 5.548 -20.869 1.501 1.00 82.44 105 GLU A CA 1
ATOM 862 C C . GLU A 1 105 ? 5.625 -19.435 2.050 1.00 82.44 105 GLU A C 1
ATOM 864 O O . GLU A 1 105 ? 6.245 -18.552 1.449 1.00 82.44 105 GLU A O 1
ATOM 869 N N . ASP A 1 106 ? 4.975 -19.185 3.192 1.00 85.12 106 ASP A N 1
ATOM 870 C CA . ASP A 1 106 ? 5.049 -17.891 3.875 1.00 85.12 106 ASP A CA 1
ATOM 871 C C . ASP A 1 106 ? 6.356 -17.781 4.675 1.00 85.12 106 ASP A C 1
ATOM 873 O O . ASP A 1 106 ? 6.413 -18.116 5.855 1.00 85.12 106 ASP A O 1
ATOM 877 N N . ASN A 1 107 ? 7.399 -17.273 4.018 1.00 83.31 107 ASN A N 1
ATOM 878 C CA . ASN A 1 107 ? 8.714 -17.019 4.616 1.00 83.31 107 ASN A CA 1
ATOM 879 C C . ASN A 1 107 ? 8.846 -15.593 5.185 1.00 83.31 107 ASN A C 1
ATOM 881 O O . ASN A 1 107 ? 9.940 -15.027 5.212 1.00 83.31 107 ASN A O 1
ATOM 885 N N . THR A 1 108 ? 7.737 -14.967 5.593 1.00 85.38 108 THR A N 1
ATOM 886 C CA . THR A 1 108 ? 7.762 -13.593 6.114 1.00 85.38 108 THR A CA 1
ATOM 887 C C . THR A 1 108 ? 8.589 -13.501 7.398 1.00 85.38 108 THR A C 1
ATOM 889 O O . THR A 1 108 ? 8.290 -14.220 8.354 1.00 85.38 108 THR A O 1
ATOM 892 N N . PRO A 1 109 ? 9.570 -12.581 7.475 1.00 87.19 109 PRO A N 1
ATOM 893 C CA . PRO A 1 109 ? 10.331 -12.349 8.697 1.00 87.19 109 PRO A CA 1
ATOM 894 C C . PRO A 1 109 ? 9.434 -12.038 9.904 1.00 87.19 109 PRO A C 1
ATOM 896 O O . PRO A 1 109 ? 8.452 -11.297 9.809 1.00 87.19 109 PRO A O 1
ATOM 899 N N . GLN A 1 110 ? 9.764 -12.611 11.063 1.00 85.50 110 GLN A N 1
ATOM 900 C CA . GLN A 1 110 ? 8.935 -12.505 12.269 1.00 85.50 110 GLN A CA 1
ATOM 901 C C . GLN A 1 110 ? 8.814 -11.061 12.784 1.00 85.50 110 GLN A C 1
ATOM 903 O O . GLN A 1 110 ? 7.781 -10.677 13.336 1.00 85.50 110 GLN A O 1
ATOM 908 N N . ASP A 1 111 ? 9.852 -10.252 12.602 1.00 87.06 111 ASP A N 1
ATOM 909 C CA . ASP A 1 111 ? 9.865 -8.827 12.925 1.00 87.06 111 ASP A CA 1
ATOM 910 C C . ASP A 1 111 ? 8.892 -8.032 12.044 1.00 87.06 111 ASP A C 1
ATOM 912 O O . ASP A 1 111 ? 8.219 -7.130 12.539 1.00 87.06 111 ASP A O 1
ATOM 916 N N . TRP A 1 112 ? 8.684 -8.425 10.785 1.00 86.44 112 TRP A N 1
ATOM 917 C CA . TRP A 1 112 ? 7.674 -7.787 9.935 1.00 86.44 112 TRP A CA 1
ATOM 918 C C . TRP A 1 112 ? 6.261 -8.027 10.465 1.00 86.44 112 TRP A C 1
ATOM 920 O O . TRP A 1 112 ? 5.412 -7.131 10.435 1.00 86.44 112 TRP A O 1
ATOM 930 N N . LEU A 1 113 ? 6.005 -9.219 11.011 1.00 84.19 113 LEU A N 1
ATOM 931 C CA . LEU A 1 113 ? 4.706 -9.569 11.588 1.00 84.19 113 LEU A CA 1
ATOM 932 C C . LEU A 1 113 ? 4.339 -8.693 12.789 1.00 84.19 113 LEU A C 1
ATOM 934 O O . LEU A 1 113 ? 3.153 -8.530 13.073 1.00 84.19 113 LEU A O 1
ATOM 938 N N . THR A 1 114 ? 5.320 -8.115 13.484 1.00 83.88 114 THR A N 1
ATOM 939 C CA . THR A 1 114 ? 5.067 -7.231 14.628 1.00 83.88 114 THR A CA 1
ATOM 940 C C . THR A 1 114 ? 4.974 -5.755 14.236 1.00 83.88 114 THR A C 1
ATOM 942 O O . THR A 1 114 ? 4.332 -4.984 14.954 1.00 83.88 114 THR A O 1
ATOM 945 N N . LEU A 1 115 ? 5.489 -5.354 13.064 1.00 80.25 115 LEU A N 1
ATOM 946 C CA . LEU A 1 115 ? 5.401 -3.970 12.569 1.00 80.25 115 LEU A CA 1
ATOM 947 C C . LEU A 1 115 ? 3.962 -3.450 12.503 1.00 80.25 115 LEU A C 1
ATOM 949 O O . LEU A 1 115 ? 3.714 -2.274 12.777 1.00 80.25 115 LEU A O 1
ATOM 953 N N . VAL A 1 116 ? 2.991 -4.304 12.168 1.00 77.69 116 VAL A N 1
ATOM 954 C CA . VAL A 1 116 ? 1.588 -3.890 11.989 1.00 77.69 116 VAL A CA 1
ATOM 955 C C . VAL A 1 116 ? 0.936 -3.359 13.267 1.00 77.69 116 VAL A C 1
ATOM 957 O O . VAL A 1 116 ? 0.004 -2.564 13.169 1.00 77.69 116 VAL A O 1
ATOM 960 N N . TYR A 1 117 ? 1.429 -3.728 14.454 1.00 81.69 117 TYR A N 1
ATOM 961 C CA . TYR A 1 117 ? 0.841 -3.286 15.723 1.00 81.69 117 TYR A CA 1
ATOM 962 C C . TYR A 1 117 ? 1.087 -1.799 16.010 1.00 81.69 117 TYR A C 1
ATOM 964 O O . TYR A 1 117 ? 0.257 -1.151 16.643 1.00 81.69 117 TYR A O 1
ATOM 972 N N . GLY A 1 118 ? 2.194 -1.239 15.515 1.00 87.19 118 GLY A N 1
ATOM 973 C CA . GLY A 1 118 ? 2.557 0.167 15.723 1.00 87.19 118 GLY A CA 1
ATOM 974 C C . GLY A 1 118 ? 2.028 1.134 14.661 1.00 87.19 118 GLY A C 1
ATOM 975 O O . GLY A 1 118 ? 2.309 2.330 14.745 1.00 87.19 118 GLY A O 1
ATOM 976 N N . HIS A 1 119 ? 1.300 0.650 13.650 1.00 87.94 119 HIS A N 1
ATOM 977 C CA . HIS A 1 119 ? 0.990 1.428 12.451 1.00 87.94 119 HIS A CA 1
ATOM 978 C C . HIS A 1 119 ? -0.494 1.412 12.094 1.00 87.94 119 HIS A C 1
ATOM 980 O O . HIS A 1 119 ? -1.179 0.392 12.168 1.00 87.94 119 HIS A O 1
ATOM 986 N N . CYS A 1 120 ? -0.996 2.547 11.606 1.00 86.56 120 CYS A N 1
ATOM 987 C CA . CYS A 1 120 ? -2.377 2.623 11.149 1.00 86.56 120 CYS A CA 1
ATOM 988 C C . CYS A 1 120 ? -2.602 1.752 9.902 1.00 86.56 120 CYS A C 1
ATOM 990 O O . CYS A 1 120 ? -1.856 1.862 8.924 1.00 86.56 120 CYS A O 1
ATOM 992 N N . PRO A 1 121 ? -3.684 0.953 9.840 1.00 79.06 121 PRO A N 1
ATOM 993 C CA . PRO A 1 121 ? -3.943 0.108 8.685 1.00 79.06 121 PRO A CA 1
ATOM 994 C C . PRO A 1 121 ? -4.310 0.889 7.411 1.00 79.06 121 PRO A C 1
ATOM 996 O O . PRO A 1 121 ? -4.304 0.288 6.337 1.00 79.06 121 PRO A O 1
ATOM 999 N N . ILE A 1 122 ? -4.601 2.190 7.518 1.00 79.62 122 ILE A N 1
ATOM 1000 C CA . ILE A 1 122 ? -5.008 3.057 6.403 1.00 79.62 122 ILE A CA 1
ATOM 1001 C C . ILE A 1 122 ? -3.824 3.890 5.899 1.00 79.62 122 ILE A C 1
ATOM 1003 O O . ILE A 1 122 ? -3.380 3.684 4.773 1.00 79.62 122 ILE A O 1
ATOM 1007 N N . CYS A 1 123 ? -3.271 4.791 6.718 1.00 81.19 123 CYS A N 1
ATOM 1008 C CA . CYS A 1 123 ? -2.156 5.644 6.284 1.00 81.19 123 CYS A CA 1
ATOM 1009 C C . CYS A 1 123 ? -0.776 4.970 6.384 1.00 81.19 123 CYS A C 1
ATOM 1011 O O . CYS A 1 123 ? 0.181 5.461 5.788 1.00 81.19 123 CYS A O 1
ATOM 1013 N N . MET A 1 124 ? -0.668 3.852 7.118 1.00 80.00 124 MET A N 1
ATOM 1014 C CA . MET A 1 124 ? 0.580 3.113 7.385 1.00 80.00 124 MET A CA 1
ATOM 1015 C C . MET A 1 124 ? 1.686 3.960 8.021 1.00 80.00 124 MET A C 1
ATOM 1017 O O . MET A 1 124 ? 2.859 3.611 7.942 1.00 80.00 124 MET A O 1
ATOM 1021 N N . ASN A 1 125 ? 1.320 5.075 8.649 1.00 83.00 125 ASN A N 1
ATOM 1022 C CA . ASN A 1 125 ? 2.221 5.831 9.501 1.00 83.00 125 ASN A CA 1
ATOM 1023 C C . ASN A 1 125 ? 2.151 5.272 10.928 1.00 83.00 125 ASN A C 1
ATOM 1025 O O . ASN A 1 125 ? 1.141 4.678 11.330 1.00 83.00 125 ASN A O 1
ATOM 1029 N N . THR A 1 126 ? 3.227 5.464 11.683 1.00 88.50 126 THR A N 1
ATOM 1030 C CA . THR A 1 126 ? 3.319 5.061 13.088 1.00 88.50 126 THR A CA 1
ATOM 1031 C C . THR A 1 126 ? 2.298 5.831 13.919 1.00 88.50 126 THR A C 1
ATOM 1033 O O . THR A 1 126 ? 2.132 7.035 13.733 1.00 88.50 126 THR A O 1
ATOM 1036 N N . PHE A 1 127 ? 1.580 5.157 14.812 1.00 91.56 127 PHE A N 1
ATOM 1037 C CA . PHE A 1 127 ? 0.630 5.830 15.697 1.00 91.56 127 PHE A CA 1
ATOM 1038 C C . PHE A 1 127 ? 1.325 6.890 16.565 1.00 91.56 127 PHE A C 1
ATOM 1040 O O . PHE A 1 127 ? 2.473 6.735 16.968 1.00 91.56 127 PHE A O 1
ATOM 1047 N N . GLY A 1 128 ? 0.623 7.987 16.841 1.00 89.81 128 GLY A N 1
ATOM 1048 C CA . GLY A 1 128 ? 1.120 9.097 17.656 1.00 89.81 128 GLY A CA 1
ATOM 1049 C C . GLY A 1 128 ? 1.990 10.116 16.915 1.00 89.81 128 GLY A C 1
ATOM 1050 O O . GLY A 1 128 ? 2.248 11.178 17.475 1.00 89.81 128 GLY A O 1
ATOM 1051 N N . THR A 1 129 ? 2.398 9.861 15.666 1.00 88.88 129 THR A N 1
ATOM 1052 C CA . THR A 1 129 ? 3.124 10.863 14.866 1.00 88.88 129 THR A CA 1
ATOM 1053 C C . THR A 1 129 ? 2.190 11.945 14.335 1.00 88.88 129 THR A C 1
ATOM 1055 O O . THR A 1 129 ? 0.985 11.730 14.209 1.00 88.88 129 THR A O 1
ATOM 1058 N N . GLU A 1 130 ? 2.740 13.096 13.953 1.00 86.44 130 GLU A N 1
ATOM 1059 C CA . GLU A 1 130 ? 1.984 14.197 13.339 1.00 86.44 130 GLU A CA 1
ATOM 1060 C C . GLU A 1 130 ? 1.187 13.744 12.099 1.00 86.44 130 GLU A C 1
ATOM 1062 O O . GLU A 1 130 ? 0.052 14.160 11.887 1.00 86.44 130 GLU A O 1
ATOM 1067 N N . GLN A 1 131 ? 1.734 12.807 11.318 1.00 81.12 131 GLN A N 1
ATOM 1068 C CA . GLN A 1 131 ? 1.111 12.288 10.096 1.00 81.12 131 GLN A CA 1
ATOM 1069 C C . GLN A 1 131 ? 0.079 11.171 10.346 1.00 81.12 131 GLN A C 1
ATOM 1071 O O . GLN A 1 131 ? -0.521 10.667 9.391 1.00 81.12 131 GLN A O 1
ATOM 1076 N N . CYS A 1 132 ? -0.091 10.711 11.589 1.00 86.19 132 CYS A N 1
ATOM 1077 C CA . CYS A 1 132 ? -0.975 9.596 11.933 1.00 86.19 132 CYS A CA 1
ATOM 1078 C C . CYS A 1 132 ? -1.984 9.976 13.017 1.00 86.19 132 CYS A C 1
ATOM 1080 O O . CYS A 1 132 ? -3.165 9.692 12.869 1.00 86.19 132 CYS A O 1
ATOM 1082 N N . GLY A 1 133 ? -1.553 10.648 14.080 1.00 91.25 133 GLY A N 1
ATOM 1083 C CA . GLY A 1 133 ? -2.345 10.875 15.284 1.00 91.25 133 GLY A CA 1
ATOM 1084 C C . GLY A 1 133 ? -2.468 9.620 16.155 1.00 91.25 133 GLY A C 1
ATOM 1085 O O . GLY A 1 133 ? -1.931 8.557 15.838 1.00 91.25 133 GLY A O 1
ATOM 1086 N N . LYS A 1 134 ? -3.173 9.752 17.284 1.00 93.50 134 LYS A N 1
ATOM 1087 C CA . LYS A 1 134 ? -3.374 8.666 18.260 1.00 93.50 134 LYS A CA 1
ATOM 1088 C C . LYS A 1 134 ? -4.194 7.519 17.672 1.00 93.50 134 LYS A C 1
ATOM 1090 O O . LYS A 1 134 ? -5.069 7.748 16.830 1.00 93.50 134 LYS A O 1
ATOM 1095 N N . ASP A 1 135 ? -3.917 6.303 18.126 1.00 94.25 135 ASP A N 1
ATOM 1096 C CA . ASP A 1 135 ? -4.698 5.131 17.767 1.00 94.25 135 ASP A CA 1
ATOM 1097 C C . ASP A 1 135 ? -6.037 5.096 18.513 1.00 94.25 135 ASP A C 1
ATOM 1099 O O . ASP A 1 135 ? -6.182 5.587 19.631 1.00 94.25 135 ASP A O 1
ATOM 1103 N N . VAL A 1 136 ? -7.047 4.543 17.850 1.00 93.69 136 VAL A N 1
ATOM 1104 C CA . VAL A 1 136 ? -8.387 4.338 18.390 1.00 93.69 136 VAL A CA 1
ATOM 1105 C C . VAL A 1 136 ? -8.758 2.885 18.153 1.00 93.69 136 VAL A C 1
ATOM 1107 O O . VAL A 1 136 ? -8.778 2.416 17.010 1.00 93.69 136 VAL A O 1
ATOM 1110 N N . LYS A 1 137 ? -9.073 2.171 19.234 1.00 92.94 137 LYS A N 1
ATOM 1111 C CA . LYS A 1 137 ? -9.506 0.778 19.163 1.00 92.94 137 LYS A CA 1
ATOM 1112 C C . LYS A 1 137 ? -10.956 0.710 18.687 1.00 92.94 137 LYS A C 1
ATOM 1114 O O . LYS A 1 137 ? -11.857 1.287 19.290 1.00 92.94 137 LYS A O 1
ATOM 1119 N N . THR A 1 138 ? -11.174 0.034 17.568 1.00 90.50 138 THR A N 1
ATOM 1120 C CA . THR A 1 138 ? -12.511 -0.217 17.016 1.00 90.50 138 THR A CA 1
ATOM 1121 C C . THR A 1 138 ? -13.217 -1.345 17.785 1.00 90.50 138 THR A C 1
ATOM 1123 O O . THR A 1 138 ? -12.541 -2.117 18.468 1.00 90.50 138 THR A O 1
ATOM 1126 N N . PRO A 1 139 ? -14.553 -1.504 17.659 1.00 90.81 139 PRO A N 1
ATOM 1127 C CA . PRO A 1 139 ? -15.284 -2.589 18.327 1.00 90.81 139 PRO A CA 1
ATOM 1128 C C . PRO A 1 139 ? -14.758 -3.991 17.993 1.00 90.81 139 PRO A C 1
ATOM 1130 O O . PRO A 1 139 ? -14.729 -4.857 18.856 1.00 90.81 139 PRO A O 1
ATOM 1133 N N . CYS A 1 140 ? -14.253 -4.184 16.770 1.00 90.00 140 CYS A N 1
ATOM 1134 C CA . CYS A 1 140 ? -13.611 -5.427 16.335 1.00 90.00 140 CYS A CA 1
ATOM 1135 C C . CYS A 1 140 ? -12.177 -5.619 16.879 1.00 90.00 140 CYS A C 1
ATOM 1137 O O . CYS A 1 140 ? -11.420 -6.437 16.367 1.00 90.00 140 CYS A O 1
ATOM 1139 N N . GLY A 1 141 ? -11.747 -4.810 17.853 1.00 90.25 141 GLY A N 1
ATOM 1140 C CA . GLY A 1 141 ? -10.447 -4.916 18.522 1.00 90.25 141 GLY A CA 1
ATOM 1141 C C . GLY A 1 141 ? -9.254 -4.324 17.762 1.00 90.25 141 GLY A C 1
ATOM 1142 O O . GLY A 1 141 ? -8.178 -4.195 18.340 1.00 90.25 141 GLY A O 1
ATOM 1143 N N . HIS A 1 142 ? -9.430 -3.917 16.505 1.00 88.50 142 HIS A N 1
ATOM 1144 C CA . HIS A 1 142 ? -8.368 -3.364 15.663 1.00 88.50 142 HIS A CA 1
ATOM 1145 C C . HIS A 1 142 ? -8.152 -1.862 15.895 1.00 88.50 142 HIS A C 1
ATOM 1147 O O . HIS A 1 142 ? -9.125 -1.110 15.979 1.00 88.50 142 HIS A O 1
ATOM 1153 N N . SER A 1 143 ? -6.897 -1.406 15.909 1.00 92.00 143 SER A N 1
ATOM 1154 C CA . SER A 1 143 ? -6.550 0.018 16.035 1.00 92.00 143 SER A CA 1
ATOM 1155 C C . SER A 1 143 ? -6.521 0.744 14.682 1.00 92.00 143 SER A C 1
ATOM 1157 O O . SER A 1 143 ? -5.970 0.247 13.697 1.00 92.00 143 SER A O 1
ATOM 1159 N N . ILE A 1 144 ? -7.109 1.944 14.624 1.00 90.44 144 ILE A N 1
ATOM 1160 C CA . ILE A 1 144 ? -7.065 2.879 13.483 1.00 90.44 144 ILE A CA 1
ATOM 1161 C C . ILE A 1 144 ? -6.790 4.275 14.037 1.00 90.44 144 ILE A C 1
ATOM 1163 O O . ILE A 1 144 ? -7.329 4.628 15.078 1.00 90.44 144 ILE A O 1
ATOM 1167 N N . CYS A 1 145 ? -5.963 5.083 13.373 1.00 93.44 145 CYS A N 1
ATOM 1168 C CA . CYS A 1 145 ? -5.661 6.405 13.899 1.00 93.44 145 CYS A CA 1
ATOM 1169 C C . CYS A 1 145 ? -6.862 7.342 13.763 1.00 93.44 145 CYS A C 1
ATOM 1171 O O . CYS A 1 145 ? -7.665 7.198 12.835 1.00 93.44 145 CYS A O 1
ATOM 1173 N N . TYR A 1 146 ? -6.974 8.309 14.673 1.00 92.00 146 TYR A N 1
ATOM 1174 C CA . TYR A 1 146 ? -8.121 9.214 14.735 1.00 92.00 146 TYR A CA 1
ATOM 1175 C C . TYR A 1 146 ? -8.460 9.889 13.386 1.00 92.00 146 TYR A C 1
ATOM 1177 O O . TYR A 1 146 ? -9.611 9.770 12.958 1.00 92.00 146 TYR A O 1
ATOM 1185 N N . PRO A 1 147 ? -7.505 10.497 12.644 1.00 90.25 147 PRO A N 1
ATOM 1186 C CA . PRO A 1 147 ? -7.797 11.117 11.348 1.00 90.25 147 PRO A CA 1
ATOM 1187 C C . PRO A 1 147 ? -8.357 10.128 10.320 1.00 90.25 147 PRO A C 1
ATOM 1189 O O . PRO A 1 147 ? -9.339 10.417 9.638 1.00 90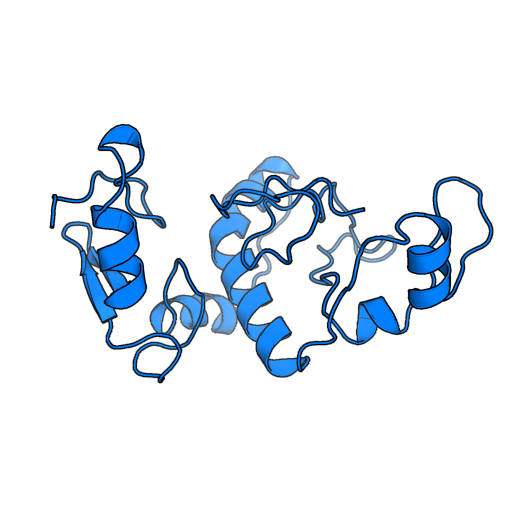.25 147 PRO A O 1
ATOM 1192 N N . CYS A 1 148 ? -7.768 8.932 10.227 1.00 88.12 148 CYS A N 1
ATOM 1193 C CA . CYS A 1 148 ? -8.211 7.918 9.272 1.00 88.12 148 CYS A CA 1
ATOM 1194 C C . CYS A 1 148 ? -9.571 7.320 9.658 1.00 88.12 148 CYS A C 1
ATOM 1196 O O . CYS A 1 148 ? -10.389 7.037 8.782 1.00 88.12 148 CYS A O 1
ATOM 1198 N N . LEU A 1 149 ? -9.836 7.137 10.955 1.00 89.31 149 LEU A N 1
ATOM 1199 C CA . LEU A 1 149 ? -11.126 6.647 11.437 1.00 89.31 149 LEU A CA 1
ATOM 1200 C C . LEU A 1 149 ? -12.242 7.668 11.179 1.00 89.31 149 LEU A C 1
ATOM 1202 O O . LEU A 1 149 ? -13.319 7.279 10.728 1.00 89.31 149 LEU A O 1
ATOM 1206 N N . ALA A 1 150 ? -11.981 8.958 11.409 1.00 87.69 150 ALA A N 1
ATOM 1207 C CA . ALA A 1 150 ? -12.930 10.032 11.121 1.00 87.69 150 ALA A CA 1
ATOM 1208 C C . ALA A 1 150 ? -13.301 10.068 9.629 1.00 87.69 150 ALA A C 1
ATOM 1210 O O . ALA A 1 150 ? -14.483 10.056 9.284 1.00 87.69 150 ALA A O 1
ATOM 1211 N N . GLN A 1 151 ? -12.303 9.998 8.740 1.00 85.56 151 GLN A N 1
ATOM 1212 C CA . GLN A 1 151 ? -12.538 9.913 7.294 1.00 85.56 151 GLN A CA 1
ATOM 1213 C C . GLN A 1 151 ? -13.345 8.672 6.900 1.00 85.56 151 GLN A C 1
ATOM 1215 O O . GLN A 1 151 ? -14.207 8.750 6.029 1.00 85.56 151 GLN A O 1
ATOM 1220 N N . LEU A 1 152 ? -13.075 7.520 7.521 1.00 83.00 152 LEU A N 1
ATOM 1221 C CA . LEU A 1 152 ? -13.776 6.272 7.222 1.00 83.00 152 LEU A CA 1
ATOM 1222 C C . LEU A 1 152 ? -15.243 6.310 7.670 1.00 83.00 152 LEU A C 1
ATOM 1224 O O . LEU A 1 152 ? -16.111 5.802 6.965 1.00 83.00 152 LEU A O 1
ATOM 1228 N N . ARG A 1 153 ? -15.534 6.925 8.821 1.00 83.12 153 ARG A N 1
ATOM 1229 C CA . ARG A 1 153 ? -16.900 7.058 9.353 1.00 83.12 153 ARG A CA 1
ATOM 1230 C C . ARG A 1 153 ? -17.766 8.044 8.575 1.00 83.12 153 ARG A C 1
ATOM 1232 O O . ARG A 1 153 ? -18.980 7.867 8.559 1.00 83.12 153 ARG A O 1
ATOM 1239 N N . GLY A 1 154 ? -17.152 9.017 7.902 1.00 80.12 154 GLY A N 1
ATOM 1240 C CA . GLY A 1 154 ? -17.839 9.936 6.990 1.00 80.12 154 GLY A CA 1
ATOM 1241 C C . GLY A 1 154 ? -18.301 9.306 5.668 1.00 80.12 154 GLY A C 1
ATOM 1242 O O . GLY A 1 154 ? -18.922 9.993 4.863 1.00 80.12 154 GLY A O 1
ATOM 1243 N N . ARG A 1 155 ? -18.000 8.024 5.411 1.00 76.19 155 ARG A N 1
ATOM 1244 C CA . ARG A 1 155 ? -18.359 7.330 4.161 1.00 76.19 155 ARG A CA 1
ATOM 1245 C C . ARG A 1 155 ? -19.752 6.685 4.212 1.00 76.19 155 ARG A C 1
ATOM 1247 O O . ARG A 1 155 ? -20.248 6.394 5.305 1.00 76.19 155 ARG A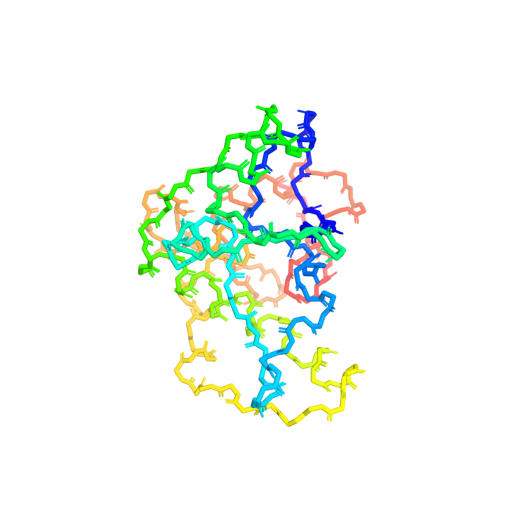 O 1
ATOM 1254 N N . PRO A 1 156 ? -20.363 6.385 3.045 1.00 75.31 156 PRO A N 1
ATOM 1255 C CA . PRO A 1 156 ? -21.599 5.608 2.967 1.00 75.31 156 PRO A CA 1
ATOM 1256 C C . PRO A 1 156 ? -21.494 4.269 3.703 1.00 75.31 156 PRO A C 1
ATOM 1258 O O . PRO A 1 156 ? -20.429 3.655 3.762 1.00 75.31 156 PRO A O 1
ATOM 1261 N N . GLU A 1 157 ? -22.614 3.770 4.233 1.00 67.19 157 GLU A N 1
ATOM 1262 C CA . GLU A 1 157 ? -22.626 2.596 5.116 1.00 67.19 157 GLU A CA 1
ATOM 1263 C C . GLU A 1 157 ? -21.948 1.356 4.522 1.00 67.19 157 GLU A C 1
ATOM 1265 O O . GLU A 1 157 ? -21.225 0.650 5.227 1.00 67.19 157 GLU A O 1
ATOM 1270 N N . VAL A 1 158 ? -22.125 1.121 3.222 1.00 63.69 158 VAL A N 1
ATOM 1271 C CA . VAL A 1 158 ? -21.523 -0.009 2.497 1.00 63.69 158 VAL A CA 1
ATOM 1272 C C . VAL A 1 158 ? -19.987 -0.020 2.555 1.00 63.69 158 VAL A C 1
ATOM 1274 O O . VAL A 1 158 ? -19.371 -1.088 2.454 1.00 63.69 158 VAL A O 1
ATOM 1277 N N . GLU A 1 159 ? -19.375 1.143 2.780 1.00 68.81 159 GLU A N 1
ATOM 1278 C CA . GLU A 1 159 ? -17.928 1.359 2.844 1.00 68.81 159 GLU A CA 1
ATOM 1279 C C . GLU A 1 159 ? -17.384 1.487 4.274 1.00 68.81 159 GLU A C 1
ATOM 1281 O O . GLU A 1 159 ? -16.166 1.430 4.466 1.00 68.81 159 GLU A O 1
ATOM 1286 N N . ARG A 1 160 ? -18.250 1.583 5.293 1.00 79.81 160 ARG A N 1
ATOM 1287 C CA . ARG A 1 160 ? -17.857 1.657 6.713 1.00 79.81 160 ARG A CA 1
ATOM 1288 C C . ARG A 1 160 ? -17.477 0.281 7.251 1.00 79.81 160 ARG A C 1
ATOM 1290 O O . ARG A 1 160 ? -18.193 -0.318 8.053 1.00 79.81 160 ARG A O 1
ATOM 1297 N N . LYS A 1 161 ? -16.348 -0.249 6.788 1.00 83.50 161 LYS A N 1
ATOM 1298 C CA . LYS A 1 161 ? -15.820 -1.552 7.210 1.00 83.50 161 LYS A CA 1
ATOM 1299 C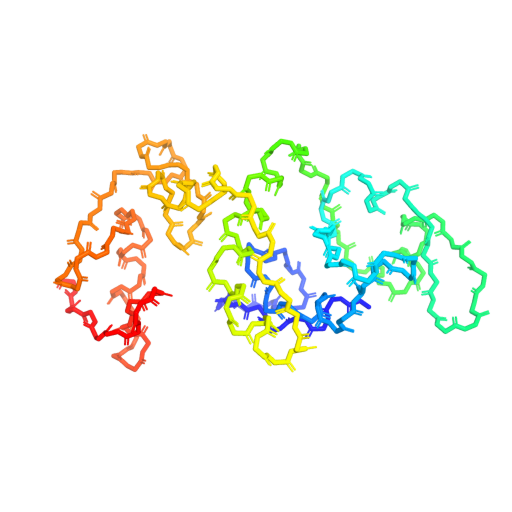 C . LYS A 1 161 ? -14.407 -1.423 7.748 1.00 83.50 161 LYS A C 1
ATOM 1301 O O . LYS A 1 161 ? -13.610 -0.652 7.219 1.00 83.50 161 LYS A O 1
ATOM 1306 N N . CYS A 1 162 ? -14.081 -2.220 8.760 1.00 83.19 162 CYS A N 1
ATOM 1307 C CA . CYS A 1 162 ? -12.728 -2.342 9.273 1.00 83.19 162 CYS A CA 1
ATOM 1308 C C . CYS A 1 162 ? -11.777 -2.714 8.118 1.00 83.19 162 CYS A C 1
ATOM 1310 O O . CYS A 1 162 ? -12.020 -3.710 7.431 1.00 83.19 162 CYS A O 1
ATOM 1312 N N . PRO A 1 163 ? -10.686 -1.963 7.891 1.00 77.62 163 PRO A N 1
ATOM 1313 C CA . PRO A 1 163 ? -9.720 -2.284 6.841 1.00 77.62 163 PRO A CA 1
ATOM 1314 C C . PRO A 1 163 ? -9.001 -3.623 7.049 1.00 77.62 163 PRO A C 1
ATOM 1316 O O . PRO A 1 163 ? -8.416 -4.135 6.101 1.00 77.62 163 PRO A O 1
ATOM 1319 N N . GLN A 1 164 ? -9.024 -4.165 8.273 1.00 77.00 164 GLN A N 1
ATOM 1320 C CA . GLN A 1 164 ? -8.320 -5.395 8.643 1.00 77.00 164 GLN A CA 1
ATOM 1321 C C . GLN A 1 164 ? -9.240 -6.622 8.574 1.00 77.00 164 GLN A C 1
ATOM 1323 O O . GLN A 1 164 ? -8.969 -7.533 7.802 1.00 77.00 164 GLN A O 1
ATOM 1328 N N . CYS A 1 165 ? -10.368 -6.625 9.296 1.00 80.44 165 CYS A N 1
ATOM 1329 C CA . CYS A 1 165 ? -11.286 -7.777 9.340 1.00 80.44 165 CYS A CA 1
ATOM 1330 C C . CYS A 1 165 ? -12.582 -7.606 8.538 1.00 80.44 165 CYS A C 1
ATOM 1332 O O . CYS A 1 165 ? -13.383 -8.532 8.463 1.00 80.44 165 CYS A O 1
ATOM 1334 N N . ARG A 1 166 ? -12.816 -6.435 7.928 1.00 81.94 166 ARG A N 1
ATOM 1335 C CA . ARG A 1 166 ? -14.015 -6.117 7.125 1.00 81.94 166 ARG A CA 1
ATOM 1336 C C . ARG A 1 166 ? -15.342 -6.092 7.900 1.00 81.94 166 ARG A C 1
ATOM 1338 O O . ARG A 1 166 ? -16.382 -5.889 7.269 1.00 81.94 166 ARG A O 1
ATOM 1345 N N . GLU A 1 167 ? -15.321 -6.217 9.226 1.00 86.00 167 GLU A N 1
ATOM 1346 C CA . GLU A 1 167 ? -16.497 -5.999 10.077 1.00 86.00 167 GLU A CA 1
ATOM 1347 C C . GLU A 1 167 ? -17.044 -4.577 9.934 1.00 86.00 167 GLU A C 1
ATOM 1349 O O . GLU A 1 167 ? -16.294 -3.635 9.667 1.00 86.00 167 GLU A O 1
ATOM 1354 N N . LYS A 1 168 ? -18.360 -4.411 10.099 1.00 86.62 168 LYS A N 1
ATOM 1355 C CA . LYS A 1 168 ? -19.004 -3.095 10.028 1.00 86.62 168 LYS A CA 1
ATOM 1356 C C . LYS A 1 168 ? -18.498 -2.199 11.160 1.00 86.62 168 LYS A C 1
ATOM 1358 O O . LYS A 1 168 ? -18.411 -2.628 12.306 1.00 86.62 168 LYS A O 1
ATOM 1363 N N . LEU A 1 169 ? -18.199 -0.944 10.839 1.00 83.81 169 LEU A N 1
ATOM 1364 C CA . LEU A 1 169 ? -17.849 0.074 11.826 1.00 83.81 169 LEU A CA 1
ATOM 1365 C C . LEU A 1 169 ? -19.068 0.950 12.141 1.00 83.81 169 LEU A C 1
ATOM 1367 O O . LEU A 1 169 ? -19.831 1.273 11.225 1.00 83.81 169 LEU A O 1
ATOM 1371 N N . PRO A 1 170 ? -19.248 1.362 13.409 1.00 79.50 170 PRO A N 1
ATOM 1372 C CA . PRO A 1 170 ? -20.334 2.257 13.782 1.00 79.50 170 PRO A CA 1
ATOM 1373 C C . PRO A 1 170 ? -20.154 3.652 13.151 1.00 79.50 170 PRO A C 1
ATOM 1375 O O . PRO A 1 170 ? -19.014 4.032 12.841 1.00 79.50 170 PRO A O 1
ATOM 1378 N N . PRO A 1 171 ? -21.255 4.414 12.975 1.00 74.44 171 PRO A N 1
ATOM 1379 C CA . PRO A 1 171 ? -21.207 5.827 12.599 1.00 74.44 171 PRO A CA 1
ATOM 1380 C C . PRO A 1 171 ? -20.317 6.674 13.523 1.00 74.44 171 PRO A C 1
ATOM 1382 O O . PRO A 1 171 ? -19.900 6.219 14.591 1.00 74.44 171 PRO A O 1
ATOM 1385 N N . ALA A 1 172 ? -20.002 7.890 13.058 1.00 68.81 172 ALA A N 1
ATOM 1386 C CA . ALA A 1 172 ? -19.363 8.930 13.867 1.00 68.81 172 ALA A CA 1
ATOM 1387 C C . ALA A 1 172 ? -20.243 9.353 15.040 1.00 68.81 172 ALA A C 1
ATOM 1389 O O . ALA A 1 172 ? -21.477 9.411 14.843 1.00 68.81 172 ALA A O 1
#

Nearest PDB structures (foldseek):
  5lcw-assembly1_B  TM=7.821E-01  e=3.482E-01  Homo sapiens
  6tlj-assembly1_B  TM=7.389E-01  e=3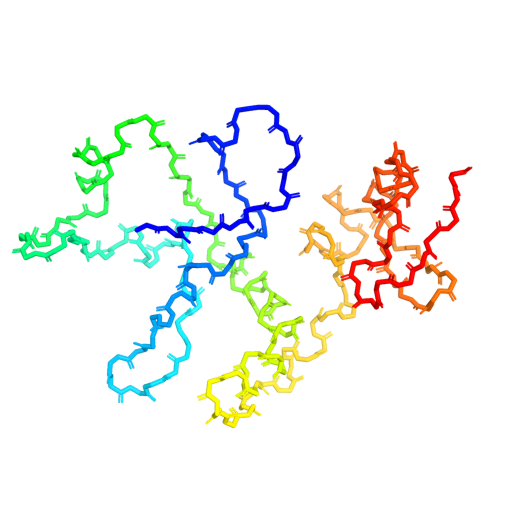.071E-01  Homo sapiens
  3r0x-assembly1_A  TM=3.229E-01  e=9.644E+00  Salmonella enterica subsp. enterica serovar Typhimurium